Protein AF-A0A1I6FCA1-F1 (afdb_monomer)

Solvent-accessible surface area (backbone atoms only — not comparable to full-atom values): 4385 Å² total; per-residue (Å²): 82,41,32,42,34,40,35,26,41,102,54,70,49,33,68,82,59,39,64,69,39,50,76,68,72,26,54,76,47,67,39,59,39,65,87,76,53,87,62,36,8,17,30,37,34,33,52,36,88,46,70,67,56,48,51,56,55,58,69,68,45,92,68,74,97,58,50,77,48,80,42,82,49,85,90,128

Structure (mmCIF, N/CA/C/O backbone):
data_AF-A0A1I6FCA1-F1
#
_entry.id   AF-A0A1I6FCA1-F1
#
loop_
_atom_site.group_PDB
_atom_site.id
_atom_site.type_symbol
_atom_site.label_atom_id
_atom_site.label_alt_id
_atom_site.label_comp_id
_atom_site.label_asym_id
_atom_site.label_entity_id
_atom_site.label_seq_id
_atom_site.pdbx_PDB_ins_code
_atom_site.Cartn_x
_atom_site.Cartn_y
_atom_site.Cartn_z
_atom_site.occupancy
_atom_site.B_iso_or_equiv
_atom_site.auth_seq_id
_atom_site.auth_comp_id
_atom_site.auth_asym_id
_atom_site.auth_atom_id
_atom_site.pdbx_PDB_model_num
ATOM 1 N N . MET A 1 1 ? -9.171 0.608 9.885 1.00 94.69 1 MET A N 1
ATOM 2 C CA . MET A 1 1 ? -8.997 1.941 9.266 1.00 94.69 1 MET A CA 1
ATOM 3 C C . MET A 1 1 ? -8.222 1.751 7.982 1.00 94.69 1 MET A C 1
ATOM 5 O O . MET A 1 1 ? -7.215 1.050 7.989 1.00 94.69 1 MET A O 1
ATOM 9 N N . ARG A 1 2 ? -8.664 2.384 6.890 1.00 96.62 2 ARG A N 1
ATOM 10 C CA . ARG A 1 2 ? -8.006 2.216 5.595 1.00 96.62 2 ARG A CA 1
ATOM 11 C C . ARG A 1 2 ? -6.903 3.245 5.394 1.00 96.62 2 ARG A C 1
ATOM 13 O O . ARG A 1 2 ? -7.103 4.434 5.636 1.00 96.62 2 ARG A O 1
ATOM 20 N N . PHE A 1 3 ? -5.761 2.774 4.916 1.00 97.69 3 PHE A N 1
ATOM 21 C CA . PHE A 1 3 ? -4.627 3.609 4.550 1.00 97.69 3 PHE A CA 1
ATOM 22 C C . PHE A 1 3 ? -4.197 3.298 3.125 1.00 97.69 3 PHE A C 1
ATOM 24 O O . PHE A 1 3 ? -4.028 2.137 2.754 1.00 97.69 3 PHE A O 1
ATOM 31 N N . MET A 1 4 ? -4.002 4.352 2.343 1.00 96.62 4 MET A N 1
ATOM 32 C CA . MET A 1 4 ? -3.379 4.287 1.034 1.00 96.62 4 MET A CA 1
ATOM 33 C C . MET A 1 4 ? -1.895 4.614 1.181 1.00 96.62 4 MET A C 1
ATOM 35 O O . MET A 1 4 ? -1.522 5.657 1.720 1.00 96.62 4 MET A O 1
A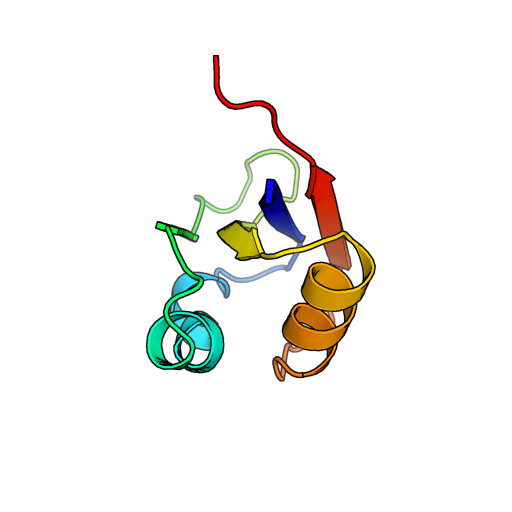TOM 39 N N . VAL A 1 5 ? -1.054 3.696 0.725 1.00 95.75 5 VAL A N 1
ATOM 40 C CA . VAL A 1 5 ? 0.401 3.778 0.805 1.00 95.75 5 VAL A CA 1
ATOM 41 C C . VAL A 1 5 ? 0.940 3.904 -0.606 1.00 95.75 5 VAL A C 1
ATOM 43 O O . VAL A 1 5 ? 0.828 2.969 -1.390 1.00 95.75 5 VAL A O 1
ATOM 46 N N . PHE A 1 6 ? 1.529 5.045 -0.934 1.00 93.50 6 PHE A N 1
ATOM 47 C CA . PHE A 1 6 ? 2.128 5.304 -2.236 1.00 93.50 6 PHE A CA 1
ATOM 48 C C . PHE A 1 6 ? 3.630 5.074 -2.189 1.00 93.50 6 PHE A C 1
ATOM 50 O O . PHE A 1 6 ? 4.320 5.585 -1.307 1.00 93.50 6 PHE A O 1
ATOM 57 N N . VAL A 1 7 ? 4.148 4.356 -3.180 1.00 91.56 7 VAL A N 1
ATOM 58 C CA . VAL A 1 7 ? 5.576 4.079 -3.328 1.00 91.56 7 VAL A CA 1
ATOM 59 C C . VAL A 1 7 ? 6.107 4.867 -4.515 1.00 91.56 7 VAL A C 1
ATOM 61 O O . VAL A 1 7 ? 5.679 4.673 -5.655 1.00 91.56 7 VAL A O 1
ATOM 64 N N . ARG A 1 8 ? 7.073 5.746 -4.259 1.00 89.88 8 ARG A N 1
ATOM 65 C CA . ARG A 1 8 ? 7.781 6.541 -5.263 1.00 89.88 8 ARG A CA 1
ATOM 66 C C . ARG A 1 8 ? 9.183 5.982 -5.430 1.00 89.88 8 ARG A C 1
ATOM 68 O O . ARG A 1 8 ? 10.034 6.112 -4.547 1.00 89.88 8 ARG A O 1
ATOM 75 N N . SER A 1 9 ? 9.422 5.338 -6.562 1.00 86.06 9 SER A N 1
ATOM 76 C CA . SER A 1 9 ? 10.735 4.817 -6.911 1.00 86.06 9 SER A CA 1
ATOM 77 C C . SER A 1 9 ? 10.919 4.778 -8.433 1.00 86.06 9 SER A C 1
ATOM 79 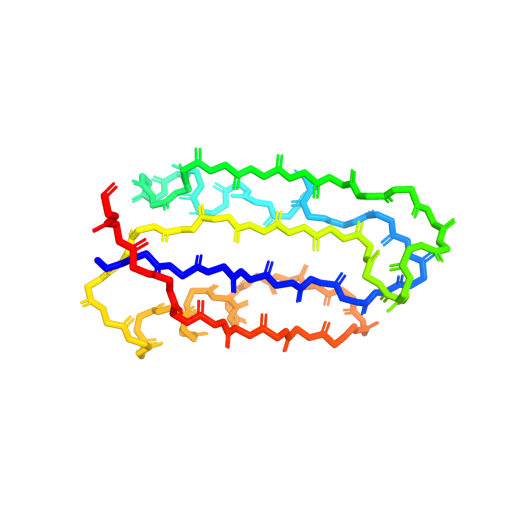O O . SER A 1 9 ? 9.935 4.862 -9.170 1.00 86.06 9 SER A O 1
ATOM 81 N N . PRO A 1 10 ? 12.154 4.616 -8.937 1.00 80.88 10 PRO A N 1
ATOM 82 C CA . PRO A 1 10 ? 12.404 4.493 -10.373 1.00 80.88 10 PRO A CA 1
ATOM 83 C C . PRO A 1 10 ? 11.822 3.222 -11.017 1.00 80.88 10 PRO A C 1
ATOM 85 O O . PRO A 1 10 ? 11.816 3.115 -12.241 1.00 80.88 10 PRO A O 1
ATOM 88 N N . LYS A 1 11 ? 11.396 2.228 -10.224 1.00 81.69 11 LYS A N 1
ATOM 89 C CA . LYS A 1 11 ? 10.899 0.930 -10.705 1.00 81.69 11 LYS A CA 1
ATOM 90 C C . LYS A 1 11 ? 9.550 0.584 -10.055 1.00 81.69 11 LYS A C 1
ATOM 92 O O . LYS A 1 11 ? 9.287 1.016 -8.940 1.00 81.69 11 LYS A O 1
ATOM 97 N N . PRO A 1 12 ? 8.693 -0.215 -10.703 1.00 79.88 12 PRO A N 1
ATOM 98 C CA . PRO A 1 12 ? 7.514 -0.772 -10.044 1.00 79.88 12 PRO A CA 1
ATOM 99 C C . PRO A 1 12 ? 7.945 -1.754 -8.940 1.00 79.88 12 PRO A C 1
ATOM 101 O O . PRO A 1 12 ? 8.757 -2.653 -9.184 1.00 79.88 12 PRO A O 1
ATOM 104 N N . LEU A 1 13 ? 7.460 -1.540 -7.713 1.00 81.75 13 LEU A N 1
ATOM 105 C CA . LEU A 1 13 ? 7.874 -2.281 -6.511 1.00 81.75 13 LEU A CA 1
ATOM 106 C C . LEU A 1 13 ? 6.700 -2.784 -5.665 1.00 81.75 13 LEU A C 1
ATOM 108 O O . LEU A 1 13 ? 6.891 -3.691 -4.857 1.00 81.75 13 LEU A O 1
ATOM 112 N N . ALA A 1 14 ? 5.508 -2.207 -5.793 1.00 79.81 14 ALA A N 1
ATOM 113 C CA . ALA A 1 14 ? 4.437 -2.451 -4.837 1.00 79.81 14 ALA A CA 1
ATOM 114 C C . ALA A 1 14 ? 3.967 -3.910 -4.897 1.00 79.81 14 ALA A C 1
ATOM 116 O O . ALA A 1 14 ? 3.901 -4.584 -3.867 1.00 79.81 14 ALA A O 1
ATOM 117 N N . THR A 1 15 ? 3.743 -4.454 -6.095 1.00 84.25 15 THR A N 1
ATOM 118 C CA . THR A 1 15 ? 3.281 -5.849 -6.228 1.00 84.25 15 THR A CA 1
ATOM 119 C C . THR A 1 15 ? 4.324 -6.869 -5.761 1.00 84.25 15 THR A C 1
ATOM 121 O O . THR A 1 15 ? 3.970 -7.924 -5.245 1.00 84.25 15 THR A O 1
ATOM 124 N N . ARG A 1 16 ? 5.619 -6.542 -5.865 1.00 84.75 16 ARG A N 1
ATOM 125 C CA . ARG A 1 16 ? 6.729 -7.447 -5.515 1.00 84.75 16 ARG A CA 1
ATOM 126 C C . ARG A 1 16 ? 7.022 -7.531 -4.020 1.00 84.75 16 ARG A C 1
ATOM 128 O O . ARG A 1 16 ? 7.692 -8.462 -3.585 1.00 84.75 16 ARG A O 1
ATOM 135 N N . HIS A 1 17 ? 6.582 -6.543 -3.244 1.00 85.88 17 HIS A N 1
ATOM 136 C CA . HIS A 1 17 ? 6.957 -6.392 -1.836 1.00 85.88 17 HIS A CA 1
ATOM 137 C C . HIS A 1 17 ? 5.749 -6.442 -0.876 1.00 85.88 17 HIS A C 1
ATOM 139 O O . HIS A 1 17 ? 5.898 -6.162 0.313 1.00 85.88 17 HIS A O 1
ATOM 145 N N . GLY A 1 18 ? 4.566 -6.830 -1.370 1.00 88.06 18 GLY A N 1
ATOM 146 C CA . GLY A 1 18 ? 3.311 -6.874 -0.605 1.00 88.06 18 GLY A CA 1
ATOM 147 C C . GLY A 1 18 ? 3.056 -8.155 0.204 1.00 88.06 18 GLY A C 1
ATOM 148 O O . GLY A 1 18 ? 2.130 -8.181 1.013 1.00 88.06 18 GLY A O 1
ATOM 149 N N . ASP A 1 19 ? 3.861 -9.209 0.044 1.00 91.69 19 ASP A N 1
ATOM 150 C CA . ASP A 1 19 ? 3.598 -10.537 0.629 1.00 91.69 19 ASP A CA 1
ATOM 151 C C . ASP A 1 19 ? 3.378 -10.538 2.148 1.00 91.69 19 ASP A C 1
ATOM 153 O O . ASP A 1 19 ? 2.572 -11.309 2.673 1.00 91.69 19 ASP A O 1
ATOM 157 N N . SER A 1 20 ? 4.103 -9.698 2.890 1.00 92.75 20 SER A N 1
ATOM 158 C CA . SER A 1 20 ? 3.936 -9.597 4.344 1.00 92.75 20 SER A CA 1
ATOM 159 C C . SER A 1 20 ? 2.584 -8.990 4.734 1.00 92.75 20 SER A C 1
ATOM 161 O O . SER A 1 20 ? 2.020 -9.382 5.755 1.00 92.75 20 SER A O 1
ATOM 163 N N . LEU A 1 21 ? 2.053 -8.074 3.919 1.00 94.69 21 LEU A N 1
ATOM 164 C CA . LEU A 1 21 ? 0.736 -7.462 4.100 1.00 94.69 21 LEU A CA 1
ATOM 165 C C . LEU A 1 21 ? -0.376 -8.461 3.757 1.00 94.69 21 LEU A C 1
ATOM 167 O O . LEU A 1 21 ? -1.354 -8.557 4.499 1.00 94.69 21 LEU A O 1
ATOM 171 N N . VAL A 1 22 ? -0.182 -9.263 2.701 1.00 94.50 22 VAL A N 1
ATOM 172 C CA . VAL A 1 22 ? -1.082 -10.373 2.338 1.00 94.50 22 VAL A CA 1
ATOM 173 C C . VAL A 1 22 ? -1.152 -11.397 3.466 1.00 94.50 22 VAL A C 1
ATOM 175 O O . VAL A 1 22 ? -2.236 -11.701 3.956 1.00 94.50 22 VAL A O 1
ATOM 178 N N . ARG A 1 23 ? -0.002 -11.900 3.937 1.00 94.81 23 ARG A N 1
ATOM 179 C CA . ARG A 1 23 ? 0.044 -12.915 5.006 1.00 94.81 23 ARG A CA 1
ATOM 180 C C . ARG A 1 23 ? -0.558 -12.436 6.320 1.00 94.81 23 ARG A C 1
ATOM 182 O O . ARG A 1 23 ? -1.054 -13.247 7.091 1.00 94.81 23 ARG A O 1
ATOM 189 N N . ALA A 1 24 ? -0.495 -11.137 6.589 1.00 94.44 24 ALA A N 1
ATOM 190 C CA . ALA A 1 24 ? -1.116 -10.557 7.768 1.00 94.44 24 ALA A CA 1
ATOM 191 C C . ALA A 1 24 ? -2.622 -10.289 7.609 1.00 94.44 24 ALA A C 1
ATOM 193 O O . ALA A 1 24 ? -3.237 -9.832 8.567 1.00 94.4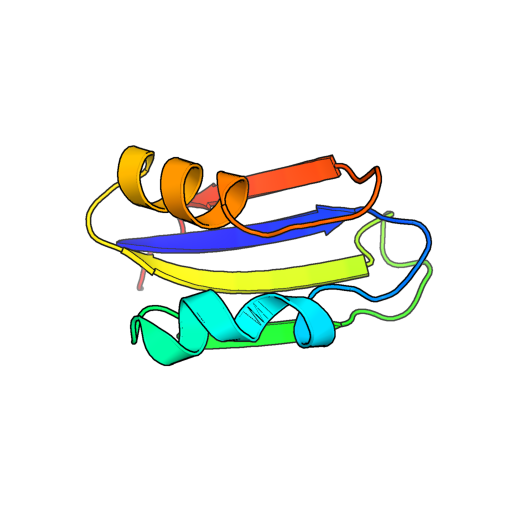4 24 ALA A O 1
ATOM 194 N N . GLY A 1 25 ? -3.200 -10.534 6.427 1.00 96.38 25 GLY A N 1
ATOM 195 C CA . GLY A 1 25 ? -4.618 -10.304 6.14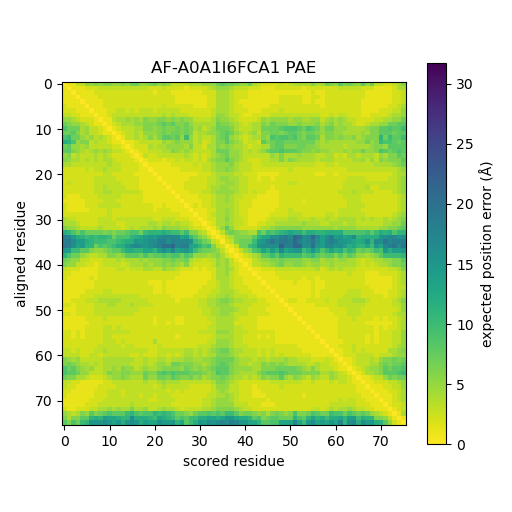9 1.00 96.38 25 GLY A CA 1
ATOM 196 C C . GLY A 1 25 ? -5.013 -8.827 6.115 1.00 96.38 25 GLY A C 1
ATOM 197 O O . GLY A 1 25 ? -6.185 -8.518 6.287 1.00 96.38 25 GLY A O 1
ATOM 198 N N . VAL A 1 26 ? -4.050 -7.916 5.930 1.00 97.00 26 VAL A N 1
ATOM 199 C CA . VAL A 1 26 ? -4.295 -6.462 5.969 1.00 97.00 26 VAL A CA 1
ATOM 200 C C . VAL A 1 26 ? -4.291 -5.813 4.589 1.00 97.00 26 VAL A C 1
ATOM 202 O O . VAL A 1 26 ? -4.675 -4.655 4.476 1.00 97.00 26 VAL A O 1
ATOM 205 N N . LEU A 1 27 ? -3.832 -6.509 3.544 1.00 96.94 27 LEU A N 1
ATOM 206 C CA . LEU A 1 27 ? -3.815 -5.970 2.184 1.00 96.94 27 LEU A CA 1
ATOM 207 C C . LEU A 1 27 ? -5.205 -6.080 1.549 1.00 96.94 27 LEU A C 1
ATOM 209 O O . LEU A 1 27 ? -5.7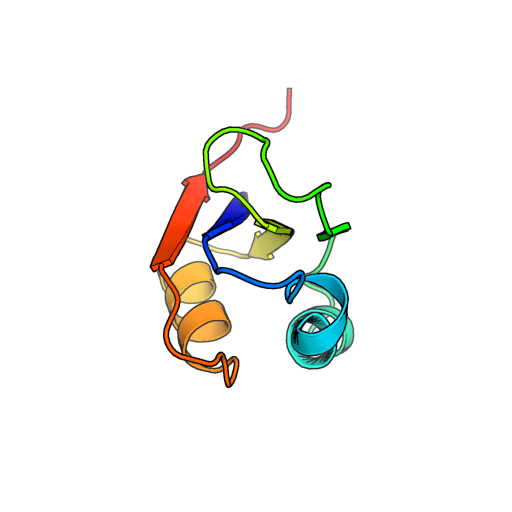11 -7.185 1.371 1.00 96.94 27 LEU A O 1
ATOM 213 N N . LEU A 1 28 ? -5.788 -4.939 1.186 1.00 95.75 28 LEU A N 1
ATOM 214 C CA . LEU A 1 28 ? -7.054 -4.868 0.457 1.00 95.75 28 LEU A CA 1
ATOM 215 C C . LEU A 1 28 ? -6.840 -4.827 -1.056 1.00 95.75 28 LEU A C 1
ATOM 217 O O . LEU A 1 28 ? -7.577 -5.472 -1.790 1.00 95.75 28 LEU A O 1
ATOM 221 N N . ASP A 1 29 ? -5.851 -4.055 -1.509 1.00 95.31 29 ASP A N 1
ATOM 222 C CA . ASP A 1 29 ? -5.511 -3.925 -2.926 1.00 95.31 29 ASP A CA 1
ATOM 223 C C . ASP A 1 29 ? -4.045 -3.505 -3.112 1.00 95.31 29 ASP A C 1
ATOM 225 O O . ASP A 1 29 ? -3.439 -2.899 -2.221 1.00 95.31 29 ASP A O 1
ATOM 229 N N . ALA A 1 30 ? -3.471 -3.822 -4.270 1.00 95.00 30 ALA A N 1
ATOM 230 C CA . ALA A 1 30 ? -2.119 -3.432 -4.645 1.00 95.00 30 ALA A CA 1
ATOM 231 C C . ALA A 1 30 ? -1.987 -3.282 -6.158 1.00 95.00 30 ALA A C 1
ATOM 233 O O . ALA A 1 30 ? -2.475 -4.115 -6.919 1.00 95.00 30 ALA A O 1
ATOM 234 N N . GLY A 1 31 ? -1.224 -2.282 -6.589 1.00 91.94 31 GLY A N 1
ATOM 235 C CA . GLY A 1 31 ? -0.967 -2.069 -8.006 1.00 91.94 31 GLY A CA 1
ATOM 236 C C . GLY A 1 31 ? 0.372 -1.401 -8.256 1.00 91.94 31 GLY A C 1
ATOM 237 O O . GLY A 1 31 ? 0.770 -0.479 -7.542 1.00 91.94 31 GLY A O 1
ATOM 238 N N . ASP A 1 32 ? 1.060 -1.859 -9.297 1.00 90.69 32 ASP A N 1
ATOM 239 C CA . ASP A 1 32 ? 2.164 -1.116 -9.889 1.00 90.69 32 ASP A CA 1
ATOM 240 C C . ASP A 1 32 ? 1.606 -0.152 -10.935 1.00 90.69 32 ASP A C 1
ATOM 242 O O . ASP A 1 32 ? 0.734 -0.504 -11.730 1.00 90.69 32 ASP A O 1
ATOM 246 N N . LEU A 1 33 ? 2.109 1.079 -10.924 1.00 85.69 33 LEU A N 1
ATOM 247 C CA . LEU A 1 33 ? 1.683 2.125 -11.845 1.00 85.69 33 LEU A CA 1
ATOM 248 C C . LEU A 1 33 ? 2.699 2.277 -12.977 1.00 85.69 33 LEU A C 1
ATOM 250 O O . LEU A 1 33 ? 3.893 2.010 -12.816 1.00 85.69 33 LEU A O 1
ATOM 254 N N . VAL A 1 34 ? 2.221 2.732 -14.136 1.00 76.94 34 VAL A N 1
ATOM 255 C CA . VAL A 1 34 ? 3.082 2.987 -15.294 1.00 76.94 34 VAL A CA 1
ATOM 256 C C . VAL A 1 34 ? 4.106 4.081 -14.940 1.00 76.94 34 VAL A C 1
ATOM 258 O O . VAL A 1 34 ? 3.715 5.131 -14.414 1.00 76.94 34 VAL A O 1
ATOM 261 N N . PRO A 1 35 ? 5.408 3.878 -15.229 1.00 62.00 35 PRO A N 1
ATOM 262 C CA . PRO A 1 35 ? 6.437 4.887 -14.999 1.00 62.00 35 PRO A CA 1
ATOM 263 C C . PRO A 1 35 ? 6.073 6.210 -15.689 1.00 62.00 35 PRO A C 1
ATOM 265 O O . PRO A 1 35 ? 5.858 6.239 -16.897 1.00 62.00 35 PRO A O 1
ATOM 268 N N . GLY A 1 36 ? 5.994 7.301 -14.922 1.00 62.31 36 GLY A N 1
ATOM 269 C CA . GLY A 1 36 ? 5.664 8.642 -15.431 1.00 62.31 36 GLY A CA 1
ATOM 270 C C . GLY A 1 36 ? 4.419 9.287 -14.813 1.00 62.31 36 GLY A C 1
ATOM 271 O O . GLY A 1 36 ? 4.252 10.499 -14.924 1.00 62.31 36 GLY A O 1
ATOM 272 N N . ALA A 1 37 ? 3.589 8.533 -14.085 1.00 63.38 37 ALA A N 1
ATOM 273 C CA . ALA A 1 37 ? 2.465 9.090 -13.331 1.00 63.38 37 ALA A CA 1
ATOM 274 C C . ALA A 1 37 ? 2.952 9.820 -12.061 1.00 63.38 37 ALA A C 1
ATOM 276 O O . ALA A 1 37 ? 3.060 9.231 -10.988 1.00 63.38 37 ALA A O 1
ATOM 277 N N . PHE A 1 38 ? 3.290 11.109 -12.180 1.00 68.00 38 PHE A N 1
ATOM 278 C CA . PHE A 1 38 ? 3.591 12.009 -11.048 1.00 68.00 38 PHE A CA 1
ATOM 279 C C . PHE A 1 38 ? 4.641 11.479 -10.043 1.00 68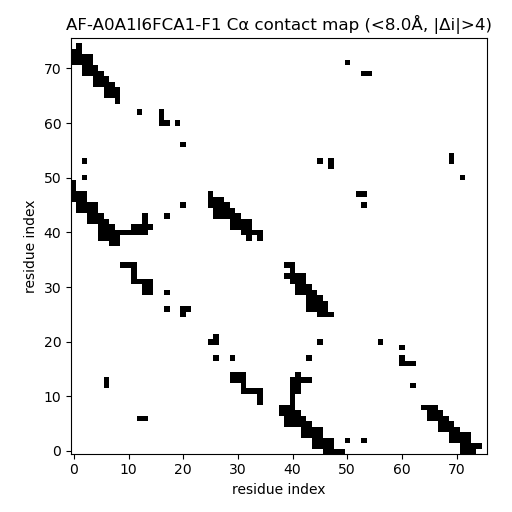.00 38 PHE A C 1
ATOM 281 O O . PHE A 1 38 ? 4.603 11.792 -8.849 1.00 68.00 38 PHE A O 1
ATOM 288 N N . GLY A 1 39 ? 5.578 10.651 -10.515 1.00 76.25 39 GLY A N 1
ATOM 289 C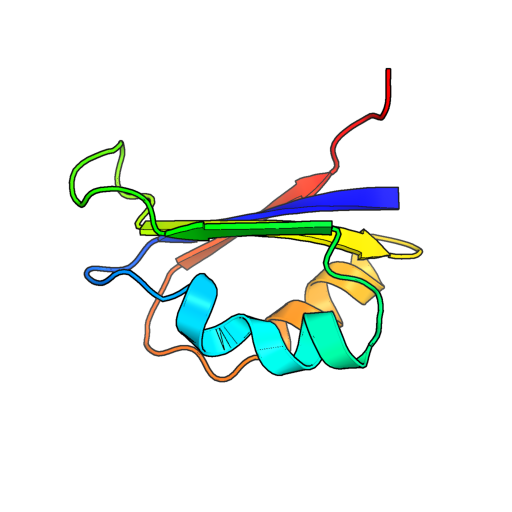 CA . GLY A 1 39 ? 6.635 10.051 -9.697 1.00 76.25 39 GLY A CA 1
ATOM 290 C C . GLY A 1 39 ? 6.174 8.952 -8.731 1.00 76.25 39 GLY A C 1
ATOM 291 O O . GLY A 1 39 ? 6.963 8.548 -7.879 1.00 76.25 39 GLY A O 1
ATOM 292 N N . VAL A 1 40 ? 4.931 8.470 -8.832 1.00 85.38 40 VAL A N 1
ATOM 293 C CA . VAL A 1 40 ? 4.436 7.310 -8.076 1.00 85.38 40 VAL A CA 1
ATOM 294 C C . VAL A 1 40 ? 4.585 6.057 -8.937 1.00 85.38 40 VAL A C 1
ATOM 296 O O . VAL A 1 40 ? 4.150 6.017 -10.082 1.00 85.38 40 VAL A O 1
ATOM 299 N N . SER A 1 41 ? 5.221 5.032 -8.375 1.00 89.12 41 SER A N 1
ATOM 300 C CA . SER A 1 41 ? 5.517 3.756 -9.044 1.00 89.12 41 SER A CA 1
ATOM 301 C C . SER A 1 41 ? 4.575 2.618 -8.656 1.00 89.12 41 SER A C 1
ATOM 303 O O . SER A 1 41 ? 4.528 1.599 -9.338 1.00 89.12 41 SER A O 1
ATOM 305 N N . GLY A 1 42 ? 3.820 2.776 -7.571 1.00 91.81 42 GLY A N 1
ATOM 306 C CA . GLY A 1 42 ? 2.860 1.781 -7.117 1.00 91.81 42 GLY A CA 1
ATOM 307 C C . GLY A 1 42 ? 2.174 2.189 -5.823 1.00 91.81 42 GLY A C 1
ATOM 308 O O . GLY A 1 42 ? 2.508 3.221 -5.229 1.00 91.81 42 GLY A O 1
ATOM 309 N N . TYR A 1 43 ? 1.219 1.373 -5.392 1.00 93.69 43 TYR A N 1
ATOM 310 C CA . TYR A 1 43 ? 0.475 1.592 -4.162 1.00 93.69 43 TYR A CA 1
ATOM 311 C C . TYR A 1 43 ? 0.091 0.288 -3.452 1.00 93.69 43 TYR A C 1
ATOM 313 O O . TYR A 1 43 ? 0.001 -0.776 -4.067 1.00 93.69 43 TYR A O 1
ATOM 321 N N . TRP A 1 44 ? -0.202 0.418 -2.158 1.00 96.44 44 TRP A N 1
ATOM 322 C CA . TRP A 1 44 ? -0.960 -0.548 -1.368 1.00 96.44 44 TRP A CA 1
ATOM 323 C C . TRP A 1 44 ? -2.148 0.143 -0.709 1.00 96.44 44 TRP A C 1
ATOM 325 O O . TRP A 1 44 ? -2.005 1.228 -0.147 1.00 96.44 44 TRP A O 1
ATOM 335 N N . LEU A 1 45 ? -3.305 -0.505 -0.726 1.00 97.12 45 LEU A N 1
ATOM 336 C CA . LEU A 1 45 ? -4.429 -0.170 0.136 1.00 97.12 45 LEU A CA 1
ATOM 337 C C . LEU A 1 45 ? -4.471 -1.198 1.264 1.00 97.12 45 LEU A C 1
ATOM 339 O O . LEU A 1 45 ? -4.612 -2.393 1.004 1.00 97.12 45 LEU A O 1
ATOM 343 N N . ILE A 1 46 ? -4.337 -0.743 2.507 1.00 97.44 46 ILE A N 1
ATOM 344 C CA . ILE A 1 46 ? -4.314 -1.616 3.685 1.00 97.44 46 ILE A CA 1
ATOM 345 C C . ILE A 1 46 ? -5.430 -1.267 4.667 1.00 97.44 46 ILE A C 1
ATOM 347 O O . ILE A 1 46 ? -5.811 -0.101 4.779 1.00 97.44 46 ILE A O 1
ATOM 351 N N . ASP A 1 47 ? -5.920 -2.262 5.405 1.00 97.38 47 ASP A N 1
ATOM 352 C CA . ASP A 1 47 ? -6.819 -2.084 6.547 1.00 97.38 47 ASP A CA 1
ATOM 353 C C . ASP A 1 47 ? -6.116 -2.488 7.844 1.00 97.38 47 ASP A C 1
ATOM 355 O O . ASP A 1 47 ? -5.751 -3.646 8.045 1.00 97.38 47 ASP A O 1
ATOM 359 N N . VAL A 1 48 ? -5.887 -1.511 8.716 1.00 97.00 48 VAL A N 1
ATOM 360 C CA . VAL A 1 48 ? -5.164 -1.674 9.987 1.00 97.00 48 VAL A CA 1
ATOM 361 C C . VAL A 1 48 ? -5.843 -0.876 11.093 1.00 97.00 48 VAL A C 1
ATOM 363 O O . VAL A 1 48 ? -6.704 -0.037 10.828 1.00 97.00 48 VAL A O 1
ATOM 366 N N . ARG A 1 49 ? -5.490 -1.109 12.359 1.00 96.38 49 ARG A N 1
ATOM 367 C CA . ARG A 1 49 ? -6.213 -0.484 13.478 1.00 96.38 49 ARG A CA 1
ATOM 368 C C . ARG A 1 49 ? -5.992 1.026 13.565 1.00 96.38 49 ARG A C 1
ATOM 370 O O . ARG A 1 49 ? -6.931 1.741 13.898 1.00 96.38 49 ARG A O 1
ATOM 377 N N . ASN A 1 50 ? -4.780 1.496 13.274 1.00 95.94 50 ASN A N 1
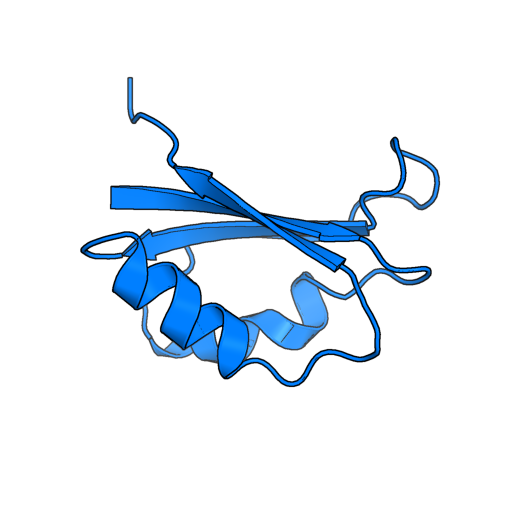ATOM 378 C CA . ASN A 1 50 ? -4.373 2.895 13.412 1.00 95.94 50 ASN A CA 1
ATOM 379 C C . ASN A 1 50 ? -3.145 3.229 12.534 1.00 95.94 50 ASN A C 1
ATOM 381 O O . ASN A 1 50 ? -2.588 2.360 11.861 1.00 95.94 50 ASN A O 1
ATOM 385 N N . GLU A 1 51 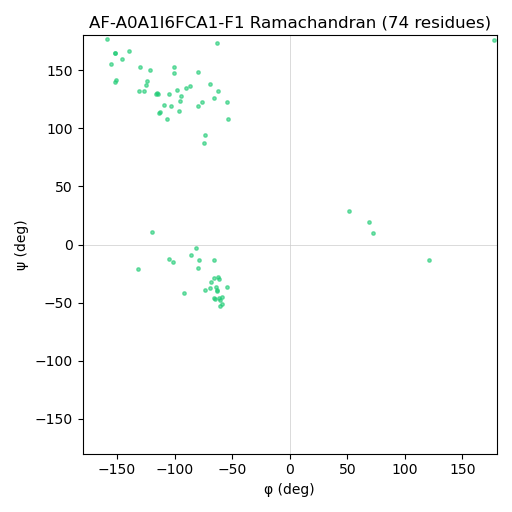? -2.735 4.500 12.543 1.00 95.94 51 GLU A N 1
ATOM 386 C CA . GLU A 1 51 ? -1.584 5.003 11.776 1.00 95.94 51 GLU A CA 1
ATOM 387 C C . GLU A 1 51 ? -0.251 4.383 12.224 1.00 95.94 51 GLU A C 1
ATOM 389 O O . GLU A 1 51 ? 0.601 4.074 11.393 1.00 95.94 51 GLU A O 1
ATOM 394 N N . GLU A 1 52 ? -0.081 4.137 13.523 1.00 97.25 52 GLU A N 1
ATOM 395 C CA . GLU A 1 52 ? 1.121 3.504 14.074 1.00 97.25 52 GLU A CA 1
ATOM 396 C C . GLU A 1 52 ? 1.324 2.093 13.506 1.00 97.25 52 GLU A C 1
ATOM 398 O O . GLU A 1 52 ? 2.407 1.763 13.022 1.00 97.25 52 GLU A O 1
ATOM 403 N N . GLU A 1 53 ? 0.262 1.285 13.454 1.00 96.81 53 GLU A N 1
ATOM 404 C CA . GLU A 1 53 ? 0.304 -0.043 12.847 1.00 96.81 53 GLU A CA 1
ATOM 405 C C . GLU A 1 53 ? 0.624 0.030 11.345 1.00 96.81 53 GLU A C 1
ATOM 407 O O . GLU A 1 53 ? 1.398 -0.793 10.843 1.00 96.81 53 GLU A O 1
ATOM 412 N N . ALA A 1 54 ? 0.075 1.016 10.624 1.00 96.69 54 ALA A N 1
ATOM 413 C CA . ALA A 1 54 ? 0.419 1.241 9.220 1.00 96.69 54 ALA A CA 1
ATOM 414 C C . ALA A 1 54 ? 1.927 1.501 9.071 1.00 96.69 54 ALA A C 1
ATOM 416 O O . ALA A 1 54 ? 2.605 0.821 8.296 1.00 96.69 54 ALA A O 1
ATOM 417 N N . LEU A 1 55 ? 2.471 2.433 9.858 1.00 95.75 55 LEU A N 1
ATOM 418 C CA . LEU A 1 55 ? 3.887 2.800 9.837 1.00 95.75 55 LEU A CA 1
ATOM 419 C C . LEU A 1 55 ? 4.798 1.617 10.171 1.00 95.75 55 LEU A C 1
ATOM 421 O O . LEU A 1 55 ? 5.769 1.371 9.451 1.00 95.75 55 LEU A O 1
ATOM 425 N N . GLU A 1 56 ? 4.499 0.864 11.231 1.00 96.06 56 GLU A N 1
ATOM 426 C CA . GLU A 1 56 ? 5.291 -0.304 11.620 1.00 96.06 56 GLU A CA 1
ATOM 427 C C . GLU A 1 56 ? 5.351 -1.356 10.515 1.00 96.06 56 GLU A C 1
ATOM 429 O O . GLU A 1 56 ? 6.420 -1.898 10.218 1.00 96.06 56 GLU A O 1
ATOM 434 N N . ARG A 1 57 ? 4.207 -1.653 9.894 1.00 95.00 57 ARG A N 1
ATOM 435 C CA . ARG A 1 57 ? 4.127 -2.658 8.832 1.00 95.00 57 ARG A CA 1
ATOM 436 C C . ARG A 1 57 ? 4.918 -2.229 7.609 1.00 95.00 57 ARG A C 1
ATOM 438 O O . ARG A 1 57 ? 5.717 -3.024 7.120 1.00 95.00 57 ARG A O 1
ATOM 445 N N . ILE A 1 58 ? 4.757 -0.982 7.165 1.00 94.25 58 ILE A N 1
ATOM 446 C CA . ILE A 1 58 ? 5.486 -0.443 6.012 1.00 94.25 58 ILE A CA 1
ATOM 447 C C . ILE A 1 58 ? 6.996 -0.403 6.276 1.00 94.25 58 ILE A C 1
ATOM 449 O O . ILE A 1 58 ? 7.769 -0.817 5.414 1.00 94.25 58 ILE A O 1
ATOM 453 N N . ARG A 1 59 ? 7.437 -0.028 7.485 1.00 93.00 59 ARG A N 1
ATOM 454 C CA . ARG A 1 59 ? 8.863 -0.046 7.871 1.00 93.00 59 ARG A CA 1
ATOM 455 C C . ARG A 1 59 ? 9.495 -1.439 7.849 1.00 93.00 59 ARG A C 1
ATOM 457 O O . ARG A 1 59 ? 10.702 -1.551 7.657 1.00 93.00 59 ARG A O 1
ATOM 464 N N . ARG A 1 60 ? 8.713 -2.503 8.059 1.00 92.75 60 ARG A N 1
ATOM 465 C CA . ARG A 1 60 ? 9.205 -3.895 8.015 1.00 92.75 60 ARG A CA 1
ATOM 466 C C . ARG A 1 60 ? 9.368 -4.428 6.590 1.00 92.75 60 ARG A C 1
ATOM 468 O O . ARG A 1 60 ? 9.992 -5.476 6.409 1.00 92.75 60 ARG A O 1
ATOM 475 N N . ILE A 1 61 ? 8.826 -3.745 5.583 1.00 90.38 61 ILE A N 1
ATOM 476 C CA . ILE A 1 61 ? 8.993 -4.140 4.186 1.00 90.38 61 ILE A CA 1
ATOM 477 C C . ILE A 1 61 ? 10.397 -3.739 3.735 1.00 90.38 61 ILE A C 1
ATOM 479 O O . ILE A 1 61 ? 10.781 -2.573 3.785 1.00 90.38 61 ILE A O 1
ATOM 483 N N . ARG A 1 62 ? 11.177 -4.716 3.262 1.00 86.81 62 ARG A N 1
ATOM 484 C CA . ARG A 1 62 ? 12.487 -4.444 2.665 1.00 86.81 62 ARG A CA 1
ATOM 485 C C . ARG A 1 62 ? 12.300 -3.830 1.286 1.00 86.81 62 ARG A C 1
ATOM 487 O O . ARG A 1 62 ? 12.150 -4.558 0.307 1.00 86.81 62 ARG A O 1
ATOM 494 N N . LEU A 1 63 ? 12.312 -2.506 1.232 1.00 84.81 63 LEU A N 1
ATOM 495 C CA . LEU A 1 63 ? 12.295 -1.741 -0.006 1.00 84.81 63 LEU A CA 1
ATOM 496 C C . LEU A 1 63 ? 13.709 -1.241 -0.349 1.00 84.81 63 LEU A C 1
ATOM 498 O O . LEU A 1 63 ? 14.491 -0.953 0.560 1.00 84.81 63 LEU A O 1
ATOM 502 N N . PRO A 1 64 ? 14.062 -1.124 -1.642 1.00 84.25 64 PRO A N 1
ATOM 503 C CA . PRO A 1 64 ? 15.225 -0.342 -2.057 1.00 84.25 64 PRO A CA 1
ATOM 504 C C . PRO A 1 64 ? 15.027 1.140 -1.691 1.00 84.25 64 PRO A C 1
ATOM 506 O O . PRO A 1 64 ? 13.940 1.540 -1.274 1.00 84.25 64 PRO A O 1
ATOM 509 N N . ALA A 1 65 ? 16.060 1.970 -1.873 1.00 82.69 65 ALA A N 1
ATOM 510 C CA . ALA A 1 65 ? 15.961 3.413 -1.650 1.00 82.69 65 ALA A CA 1
ATOM 511 C C . ALA A 1 65 ? 14.781 4.005 -2.450 1.00 82.69 65 ALA A C 1
ATOM 513 O O . ALA A 1 65 ? 14.813 4.072 -3.680 1.00 82.69 65 ALA A O 1
ATOM 514 N N . CYS A 1 66 ? 13.718 4.374 -1.739 1.00 86.69 66 CYS A N 1
ATOM 515 C CA . CYS A 1 66 ? 12.465 4.876 -2.285 1.00 86.69 66 CYS A CA 1
ATOM 516 C C . CYS A 1 66 ? 11.805 5.816 -1.272 1.00 86.69 66 CYS A C 1
ATOM 518 O O . CYS A 1 66 ? 12.177 5.842 -0.097 1.00 86.69 66 CYS A O 1
ATOM 520 N N . VAL A 1 67 ? 10.829 6.592 -1.732 1.00 90.06 67 VAL A N 1
ATOM 521 C CA . VAL A 1 67 ? 10.005 7.434 -0.861 1.00 90.06 67 VAL A CA 1
ATOM 522 C C . VAL A 1 67 ? 8.643 6.774 -0.719 1.00 90.06 67 VAL A C 1
ATOM 524 O O . VAL A 1 67 ? 8.020 6.416 -1.718 1.00 90.06 67 VAL A O 1
ATOM 527 N N . VAL A 1 68 ? 8.182 6.618 0.519 1.00 93.00 68 VAL A N 1
ATOM 528 C CA . VAL A 1 68 ? 6.860 6.069 0.822 1.00 93.00 68 VAL A CA 1
ATOM 529 C C . VAL A 1 68 ? 6.018 7.139 1.497 1.00 93.00 68 VAL A C 1
ATOM 531 O O . VAL A 1 68 ? 6.458 7.777 2.450 1.00 93.00 68 VAL A O 1
ATOM 534 N N . GLU A 1 69 ? 4.810 7.332 0.988 1.00 93.88 69 GLU A N 1
ATOM 535 C CA . GLU A 1 69 ? 3.828 8.273 1.513 1.00 93.88 69 GLU A CA 1
ATOM 536 C C . GLU A 1 69 ? 2.609 7.489 2.004 1.00 93.88 69 GLU A C 1
ATOM 538 O O . GLU A 1 69 ? 2.083 6.652 1.276 1.00 93.88 69 GLU A O 1
ATOM 543 N N . ILE A 1 70 ? 2.162 7.744 3.233 1.00 95.69 70 ILE A N 1
ATOM 544 C CA . ILE A 1 70 ? 1.012 7.064 3.842 1.00 95.69 70 ILE A CA 1
ATOM 545 C C . ILE A 1 70 ? -0.095 8.091 4.053 1.00 95.69 70 ILE A C 1
ATOM 547 O O . ILE A 1 70 ? 0.147 9.157 4.616 1.00 95.69 70 ILE A O 1
ATOM 551 N N . ARG A 1 71 ? -1.312 7.775 3.607 1.00 95.88 71 ARG A N 1
ATOM 552 C CA . ARG A 1 71 ? -2.503 8.606 3.811 1.00 95.88 71 ARG A CA 1
ATOM 553 C C . ARG A 1 71 ? -3.657 7.773 4.338 1.00 95.88 71 ARG A C 1
ATOM 555 O O . ARG A 1 71 ? -3.974 6.733 3.769 1.00 95.88 71 ARG A O 1
ATOM 562 N N . GLN A 1 72 ? -4.325 8.248 5.382 1.00 96.62 72 GLN A N 1
ATOM 563 C CA . GLN A 1 72 ? -5.596 7.669 5.803 1.00 96.62 72 GLN A CA 1
ATOM 564 C C . GLN A 1 72 ? -6.681 7.986 4.764 1.00 96.62 72 GLN A C 1
ATOM 566 O O . GLN A 1 72 ? -6.754 9.109 4.263 1.00 96.62 72 GLN A O 1
ATOM 571 N N . VAL A 1 73 ? -7.531 7.009 4.452 1.00 96.00 73 VAL A N 1
ATOM 572 C CA . VAL A 1 73 ? -8.672 7.175 3.543 1.00 96.00 73 VAL A CA 1
ATOM 573 C C . VAL A 1 73 ? -9.972 6.773 4.234 1.00 96.00 73 VAL A C 1
ATOM 575 O O . VAL A 1 73 ? -10.020 5.813 5.008 1.00 96.00 73 VAL A O 1
ATOM 578 N N . ALA A 1 74 ? -11.032 7.536 3.973 1.00 88.94 74 ALA A N 1
ATOM 579 C CA . ALA A 1 74 ? -12.363 7.243 4.486 1.00 88.94 74 ALA A CA 1
ATOM 580 C C . ALA A 1 74 ? -13.041 6.151 3.646 1.00 88.94 74 ALA A C 1
ATOM 582 O O . ALA A 1 74 ? -12.817 6.046 2.440 1.00 88.94 74 ALA A O 1
ATOM 583 N N . VAL A 1 75 ? -13.884 5.349 4.295 1.00 77.62 75 VAL A N 1
ATOM 584 C CA . VAL A 1 75 ? -14.855 4.484 3.619 1.00 77.62 75 VAL A CA 1
ATOM 585 C C . VAL A 1 75 ? -16.159 5.261 3.605 1.00 77.62 75 VAL A C 1
ATOM 587 O O . VAL A 1 75 ? -16.662 5.581 4.681 1.00 77.62 75 VAL A O 1
ATOM 590 N N . VAL A 1 76 ? -16.634 5.622 2.416 1.00 72.06 76 VAL A N 1
ATOM 591 C CA . VAL A 1 76 ? -17.882 6.372 2.217 1.00 72.06 76 VAL A CA 1
ATOM 592 C C . VAL A 1 76 ? -18.904 5.462 1.564 1.00 72.06 76 VAL A C 1
ATOM 594 O O . VAL A 1 76 ? -18.480 4.683 0.679 1.00 72.06 76 VAL A O 1
#

Nearest PDB structures (foldseek):
  2cqi-assembly1_A  TM=5.496E-01  e=1.606E-01  Homo sapiens
  2err-assembly1_A  TM=5.329E-01  e=1.827E-01  Homo sapiens
  5o2v-assembly1_A  TM=5.536E-01  e=3.060E-01  Homo sapiens
  7csx-assembly1_A  TM=4.412E-01  e=5.832E-01  Homo sapiens
  1jj4-assembly1_B  TM=4.842E-01  e=1.186E+00  human papillomavirus 18

Radius of gyration: 11.58 Å; Cα contacts (8 Å, |Δi|>4): 147; chains: 1; bounding box: 34×25×30 Å

Sequence (76 aa):
MRFMVFVRSPKPLATRHGDSLVRAGVLLDAGDLVPGAFGVSGYWLIDVRNEEEALERIRRIRLPACVVEIRQVAVV

Mean predicted aligned error: 3.81 Å

InterPro domains:
  IPR011008 Dimeric alpha-beta barrel [SSF54909] (1-74)

Foldseek 3Di:
DKKKKWKFDQEQPFVVQCVLQVVVVFWPDKDADDPPPVRTGIITITDDDDPVVVVVSVVPTDDDPIDMDMDDDDDD

Secondary structure (DSSP, 8-state):
-EEEEEEESSS--TTTS-HHHHHTT-EEEEEEPPTTSTT--EEEEEE-SSHHHHHHHHHTS---S-EEEEEEE---

Organism: NCBI:txid84724

pLDDT: mean 89.64, std 8.61, range [62.0, 97.69]